Protein AF-A0A661XRJ4-F1 (afdb_monomer)

Structure (mmCIF, N/CA/C/O backbone):
data_AF-A0A661XRJ4-F1
#
_entry.id   AF-A0A661XRJ4-F1
#
loop_
_atom_site.group_PDB
_atom_site.id
_atom_site.type_symbol
_atom_site.label_atom_id
_atom_site.label_alt_id
_atom_site.label_comp_id
_atom_site.label_asym_id
_atom_site.label_entity_id
_atom_site.label_seq_id
_atom_site.pdbx_PDB_ins_code
_atom_site.Cartn_x
_atom_site.Cartn_y
_atom_site.Cartn_z
_atom_site.occupancy
_atom_site.B_iso_or_equiv
_atom_site.auth_seq_id
_atom_site.auth_comp_id
_atom_site.auth_asym_id
_atom_site.auth_atom_id
_atom_site.pdbx_PDB_model_num
ATOM 1 N N . MET A 1 1 ? 21.910 -1.058 -30.121 1.00 48.16 1 MET A N 1
ATOM 2 C CA . MET A 1 1 ? 21.477 -0.560 -28.802 1.00 48.16 1 MET A CA 1
ATOM 3 C C . MET A 1 1 ? 20.593 -1.625 -28.200 1.00 48.16 1 MET A C 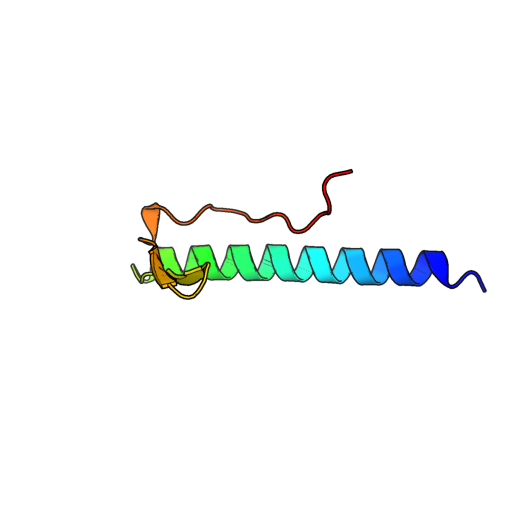1
ATOM 5 O O . MET A 1 1 ? 19.599 -1.994 -28.816 1.00 48.16 1 MET A O 1
ATOM 9 N N . ASP A 1 2 ? 21.010 -2.184 -27.072 1.00 53.22 2 ASP A N 1
ATOM 10 C CA . ASP A 1 2 ? 20.373 -3.361 -26.489 1.00 53.22 2 ASP A CA 1
ATOM 11 C C . ASP A 1 2 ? 19.111 -2.935 -25.732 1.00 53.22 2 ASP A C 1
ATOM 13 O O . ASP A 1 2 ? 19.146 -2.566 -24.559 1.00 53.22 2 ASP A O 1
ATOM 17 N N . ASN A 1 3 ? 17.973 -2.974 -26.427 1.00 61.16 3 ASN A N 1
ATOM 18 C CA . ASN A 1 3 ? 16.663 -2.539 -25.923 1.00 61.16 3 ASN A CA 1
ATOM 19 C C . ASN A 1 3 ? 16.201 -3.283 -24.646 1.00 61.16 3 ASN A C 1
ATOM 21 O O . ASN A 1 3 ? 15.312 -2.812 -23.939 1.00 61.16 3 ASN A O 1
ATOM 25 N N . ASN A 1 4 ? 16.823 -4.419 -24.312 1.00 61.75 4 ASN A N 1
ATOM 26 C CA . ASN A 1 4 ? 16.462 -5.252 -23.161 1.00 61.75 4 ASN A CA 1
ATOM 27 C C . ASN A 1 4 ? 16.944 -4.698 -21.807 1.00 61.75 4 ASN A C 1
ATOM 29 O O . ASN A 1 4 ? 16.325 -4.987 -20.782 1.00 61.75 4 ASN A O 1
ATOM 33 N N . GLY A 1 5 ? 18.035 -3.923 -21.777 1.00 67.12 5 GLY A N 1
ATOM 34 C CA . GLY A 1 5 ? 18.547 -3.323 -20.536 1.00 67.12 5 GLY A CA 1
ATOM 35 C C . GLY A 1 5 ? 17.676 -2.160 -20.058 1.00 67.12 5 GLY A C 1
ATOM 36 O O . GLY A 1 5 ? 17.287 -2.108 -18.892 1.00 67.12 5 GLY A O 1
ATOM 37 N N . SER A 1 6 ? 17.285 -1.289 -20.994 1.00 75.81 6 SER A N 1
ATOM 38 C CA . SER A 1 6 ? 16.448 -0.114 -20.723 1.00 75.81 6 SER A CA 1
ATOM 39 C C . SER A 1 6 ? 15.070 -0.494 -20.173 1.00 75.81 6 SER A C 1
ATOM 41 O O . SER A 1 6 ? 14.619 0.089 -19.190 1.00 75.81 6 SER A O 1
ATOM 43 N N . PHE A 1 7 ? 14.428 -1.524 -20.736 1.00 80.50 7 PHE A N 1
ATOM 44 C CA . PHE A 1 7 ? 13.107 -1.961 -20.280 1.00 80.50 7 PHE A CA 1
ATOM 45 C C . PHE A 1 7 ? 13.104 -2.453 -18.823 1.00 80.50 7 PHE A C 1
ATOM 47 O O . PHE A 1 7 ? 12.172 -2.167 -18.067 1.00 80.50 7 PHE A O 1
ATOM 54 N N . ARG A 1 8 ? 14.158 -3.170 -18.407 1.00 86.19 8 ARG A N 1
ATOM 55 C CA . ARG A 1 8 ? 14.303 -3.640 -17.021 1.00 86.19 8 ARG A CA 1
ATOM 56 C C . ARG A 1 8 ? 14.476 -2.480 -16.050 1.00 86.19 8 ARG A C 1
ATOM 58 O O . ARG A 1 8 ? 13.757 -2.423 -15.061 1.00 86.19 8 ARG A O 1
ATOM 65 N N . GLU A 1 9 ? 15.345 -1.528 -16.374 1.00 89.00 9 GLU A N 1
ATOM 66 C CA . GLU A 1 9 ? 15.586 -0.359 -15.526 1.00 89.00 9 GLU A CA 1
ATOM 67 C C . GLU A 1 9 ? 14.322 0.500 -15.354 1.00 89.00 9 GLU A C 1
ATOM 69 O O . GLU A 1 9 ? 13.993 0.931 -14.247 1.00 89.00 9 GLU A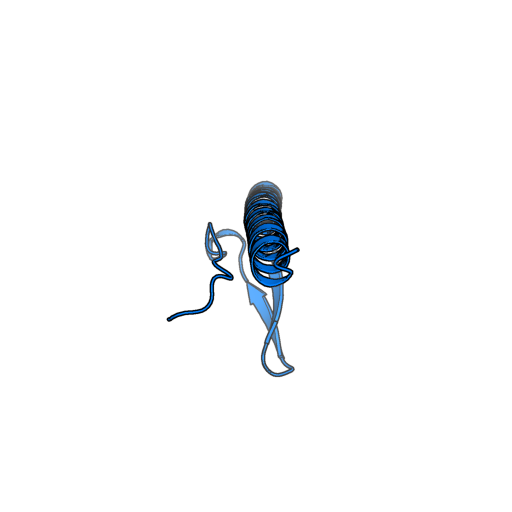 O 1
ATOM 74 N N . THR A 1 10 ? 13.571 0.723 -16.437 1.00 91.94 10 THR A N 1
ATOM 75 C CA . THR A 1 10 ? 12.288 1.434 -16.366 1.00 91.94 10 THR A CA 1
ATOM 76 C C . THR A 1 10 ? 11.281 0.677 -15.503 1.00 91.94 10 THR A C 1
ATOM 78 O O . THR A 1 10 ? 10.615 1.287 -14.668 1.00 91.94 10 THR A O 1
ATOM 81 N N . SER A 1 11 ? 11.194 -0.646 -15.657 1.00 92.12 11 SER A N 1
ATOM 82 C CA . SER A 1 11 ? 10.297 -1.484 -14.854 1.00 92.12 11 SER A CA 1
ATOM 83 C C . SER A 1 11 ? 10.649 -1.439 -13.365 1.00 92.12 11 SER A C 1
ATOM 85 O O . SER A 1 11 ? 9.754 -1.303 -12.534 1.00 92.12 11 SER A O 1
ATOM 87 N N . ASP A 1 12 ? 11.937 -1.485 -13.021 1.00 93.94 12 ASP A N 1
ATOM 88 C CA . ASP A 1 12 ? 12.404 -1.411 -11.634 1.00 93.94 12 ASP A CA 1
ATOM 89 C C . ASP A 1 12 ? 12.025 -0.077 -10.978 1.00 93.94 12 ASP A C 1
ATOM 91 O O . ASP A 1 12 ? 11.490 -0.065 -9.869 1.00 93.94 12 ASP A O 1
ATOM 95 N N . LYS A 1 13 ? 12.207 1.043 -11.691 1.00 95.62 13 LYS A N 1
ATOM 96 C CA . LYS A 1 13 ? 11.792 2.378 -11.224 1.00 95.62 13 LYS A CA 1
ATOM 97 C C . LYS A 1 13 ? 10.278 2.480 -11.022 1.00 95.62 13 LYS A C 1
ATOM 99 O O . LYS A 1 13 ? 9.822 3.102 -10.064 1.00 95.62 13 LYS A O 1
ATOM 104 N N . ILE A 1 14 ? 9.489 1.864 -11.907 1.00 95.62 14 ILE A N 1
ATOM 105 C CA . ILE A 1 14 ? 8.028 1.807 -11.761 1.00 95.62 14 ILE A CA 1
ATOM 106 C C . ILE A 1 14 ? 7.652 1.016 -10.505 1.00 95.62 14 ILE A C 1
ATOM 108 O O . ILE A 1 14 ? 6.845 1.494 -9.709 1.00 95.62 14 ILE A O 1
ATOM 112 N N . ILE A 1 15 ? 8.251 -0.162 -10.300 1.00 96.06 15 ILE A N 1
ATOM 113 C CA . ILE A 1 15 ? 8.004 -0.993 -9.114 1.00 96.06 15 ILE A CA 1
ATOM 114 C C . ILE A 1 15 ? 8.343 -0.213 -7.840 1.00 96.06 15 ILE A C 1
ATOM 116 O O . ILE A 1 15 ? 7.514 -0.148 -6.936 1.00 96.06 15 ILE A O 1
ATOM 120 N N . GLU A 1 16 ? 9.505 0.439 -7.789 1.00 96.25 16 GLU A N 1
ATOM 121 C CA . GLU A 1 16 ? 9.912 1.262 -6.646 1.00 96.25 16 GLU A CA 1
ATOM 122 C C . GLU A 1 16 ? 8.908 2.393 -6.365 1.00 96.25 16 GLU A C 1
ATOM 124 O O . GLU A 1 16 ? 8.493 2.602 -5.221 1.00 96.25 16 GLU A O 1
ATOM 129 N N . GLY A 1 17 ? 8.450 3.086 -7.412 1.00 96.88 17 GLY A N 1
ATOM 130 C CA . GLY A 1 17 ? 7.434 4.130 -7.295 1.00 96.88 17 GLY A CA 1
ATOM 131 C C . GLY A 1 17 ? 6.107 3.613 -6.730 1.00 96.88 17 GLY A C 1
ATOM 132 O O . GLY A 1 17 ? 5.512 4.260 -5.864 1.00 96.88 17 GLY A O 1
ATOM 133 N N . LEU A 1 1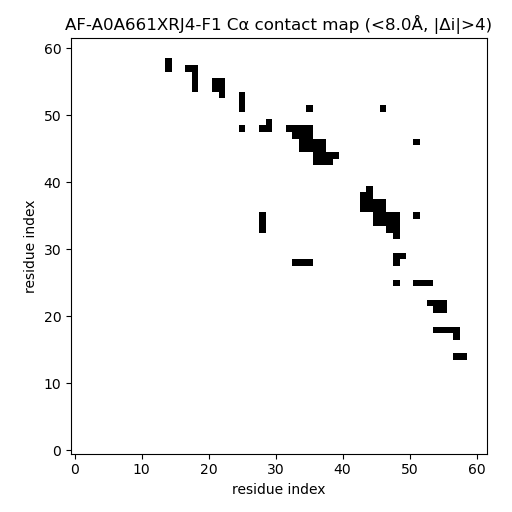8 ? 5.660 2.432 -7.167 1.00 97.56 18 LEU A N 1
ATOM 134 C CA . LEU A 1 18 ? 4.439 1.789 -6.671 1.00 97.56 18 LEU A CA 1
ATOM 135 C C . LEU A 1 18 ? 4.570 1.358 -5.204 1.00 97.56 18 LEU A C 1
ATOM 137 O O . LEU A 1 18 ? 3.649 1.578 -4.413 1.00 97.56 18 LEU A O 1
ATOM 141 N N . GLU A 1 19 ? 5.712 0.787 -4.815 1.00 97.56 19 GLU A N 1
ATOM 142 C CA . GLU A 1 19 ? 5.995 0.397 -3.428 1.00 97.56 19 GLU A CA 1
ATOM 143 C C . GLU A 1 19 ? 6.031 1.629 -2.501 1.00 97.56 19 GLU A C 1
ATOM 145 O O . GLU A 1 19 ? 5.443 1.620 -1.411 1.00 97.56 19 GLU A O 1
ATOM 150 N N . LEU A 1 20 ? 6.632 2.736 -2.955 1.00 97.81 20 LEU A N 1
ATOM 151 C CA . LEU A 1 20 ? 6.661 4.000 -2.215 1.00 97.81 20 LEU A CA 1
ATOM 152 C C . LEU A 1 20 ? 5.268 4.633 -2.087 1.00 97.81 20 LEU A C 1
ATOM 154 O O . LEU A 1 20 ? 4.908 5.121 -1.010 1.00 97.81 20 LEU A O 1
ATOM 158 N N . ALA A 1 21 ? 4.481 4.632 -3.164 1.00 97.88 21 ALA A N 1
ATOM 159 C CA . ALA A 1 21 ? 3.113 5.141 -3.155 1.00 97.88 21 ALA A CA 1
ATOM 160 C C . ALA A 1 21 ? 2.234 4.351 -2.176 1.00 97.88 21 ALA A C 1
ATOM 162 O O . ALA A 1 21 ? 1.541 4.952 -1.352 1.00 97.88 21 ALA A O 1
ATOM 163 N N . TYR A 1 22 ? 2.332 3.016 -2.197 1.00 97.38 22 TYR A N 1
ATOM 164 C CA . TYR A 1 22 ? 1.641 2.150 -1.245 1.00 97.38 22 TYR A CA 1
ATOM 165 C C . TYR A 1 22 ? 2.026 2.493 0.197 1.00 97.38 22 TYR A C 1
ATOM 167 O O . TYR A 1 22 ? 1.152 2.745 1.024 1.00 97.38 22 TYR A O 1
ATOM 175 N N . LYS A 1 23 ? 3.325 2.603 0.502 1.00 97.62 23 LYS A N 1
ATOM 176 C CA . LYS A 1 23 ? 3.796 2.953 1.851 1.00 97.62 23 LYS A CA 1
ATOM 177 C C . LYS A 1 23 ? 3.190 4.269 2.354 1.00 97.62 23 LYS A C 1
ATOM 179 O O . LYS A 1 23 ? 2.718 4.338 3.489 1.00 97.62 23 LYS A O 1
ATOM 184 N N . LYS A 1 24 ? 3.172 5.311 1.514 1.00 97.88 24 LYS A N 1
ATOM 185 C CA . LYS A 1 24 ? 2.572 6.613 1.856 1.00 97.88 24 LYS A CA 1
ATOM 186 C C . LYS A 1 24 ? 1.062 6.509 2.084 1.00 97.88 24 LYS A C 1
ATOM 188 O O . LYS A 1 24 ? 0.557 7.105 3.032 1.00 97.88 24 LYS A O 1
ATOM 193 N N . LEU A 1 25 ? 0.360 5.720 1.269 1.00 97.12 25 LEU A N 1
ATOM 194 C CA . LEU A 1 25 ? -1.068 5.449 1.442 1.00 97.12 25 LEU A CA 1
ATOM 195 C C . LEU A 1 25 ? -1.352 4.791 2.797 1.00 97.12 25 LEU A C 1
ATOM 197 O O . LEU A 1 25 ? -2.244 5.245 3.508 1.00 97.12 25 LEU A O 1
ATOM 201 N N . VAL A 1 26 ? -0.593 3.761 3.181 1.00 97.00 26 VAL A N 1
ATOM 202 C CA . VAL A 1 26 ? -0.783 3.071 4.469 1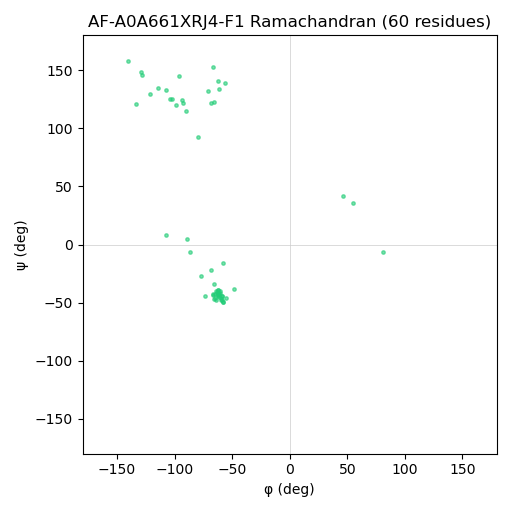.00 97.00 26 VAL A CA 1
ATOM 203 C C . VAL A 1 26 ? -0.614 4.035 5.639 1.00 97.00 26 VAL A C 1
ATOM 205 O O . VAL A 1 26 ? -1.456 4.064 6.535 1.00 97.00 26 VAL A O 1
ATOM 208 N N . ILE A 1 27 ? 0.441 4.857 5.612 1.00 97.62 27 ILE A N 1
ATOM 209 C CA . ILE A 1 27 ? 0.687 5.876 6.642 1.00 97.62 27 ILE A CA 1
ATOM 210 C C . ILE A 1 27 ? -0.504 6.834 6.729 1.00 97.62 27 ILE A C 1
ATOM 212 O O . ILE A 1 27 ? -1.0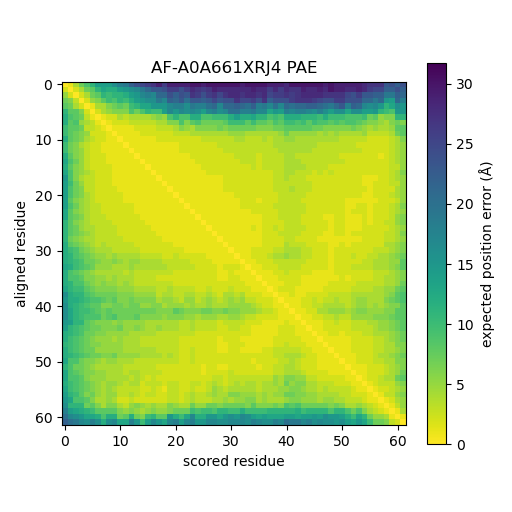50 7.031 7.812 1.00 97.62 27 ILE A O 1
ATOM 216 N N . PHE A 1 28 ? -0.953 7.364 5.591 1.00 97.81 28 PHE A N 1
ATOM 217 C CA . PHE A 1 28 ? -2.099 8.267 5.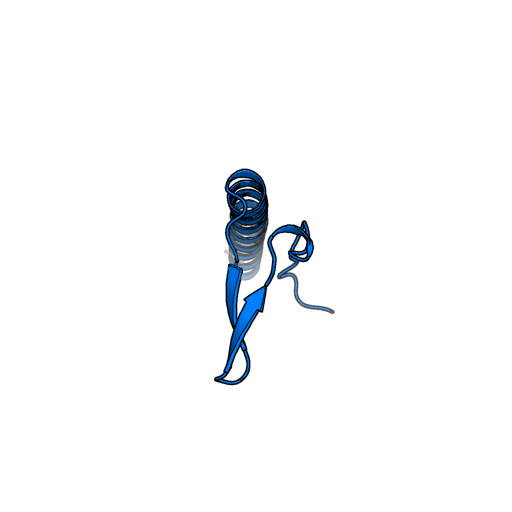525 1.00 97.81 28 PHE A CA 1
ATOM 218 C C . PHE A 1 28 ? -3.381 7.627 6.079 1.00 97.81 28 PHE A C 1
ATOM 220 O O . PHE A 1 28 ? -4.117 8.256 6.839 1.00 97.81 28 PHE A O 1
ATOM 227 N N . LYS A 1 29 ? -3.662 6.368 5.725 1.00 97.19 29 LYS A N 1
ATOM 228 C CA . LYS A 1 29 ? -4.857 5.650 6.188 1.00 97.19 29 LYS A CA 1
ATOM 229 C C . LYS A 1 29 ? -4.836 5.416 7.696 1.00 97.19 29 LYS A C 1
ATOM 231 O O . LYS A 1 29 ? -5.850 5.668 8.345 1.00 97.19 29 LYS A O 1
ATOM 236 N N . LYS A 1 30 ? -3.679 5.024 8.244 1.00 96.31 30 LYS A N 1
ATOM 237 C CA . LYS A 1 30 ? -3.464 4.833 9.688 1.00 96.31 30 LYS A CA 1
ATOM 238 C C . LYS A 1 30 ? -3.585 6.142 10.467 1.00 96.31 30 LYS A C 1
ATOM 240 O O . LYS A 1 30 ? -4.300 6.182 11.459 1.00 96.31 30 LYS A O 1
ATOM 245 N N . GLN A 1 31 ? -2.957 7.220 9.993 1.00 97.62 31 GLN A N 1
ATOM 246 C CA . GLN A 1 31 ? -3.026 8.539 10.638 1.00 97.62 31 GLN A CA 1
ATOM 247 C C . GLN A 1 31 ? -4.453 9.088 10.708 1.00 97.62 31 GLN A C 1
ATOM 249 O O . GLN A 1 31 ? -4.846 9.647 11.725 1.00 97.62 31 GLN A O 1
ATOM 254 N N . ASN A 1 32 ? -5.235 8.900 9.645 1.00 97.25 32 ASN A N 1
ATOM 255 C CA . ASN A 1 32 ? -6.615 9.382 9.579 1.00 97.25 32 ASN A CA 1
ATOM 256 C C . ASN A 1 32 ? -7.643 8.380 10.122 1.00 97.25 32 ASN A C 1
ATOM 258 O O . ASN A 1 32 ? -8.840 8.612 9.973 1.00 97.25 32 ASN A O 1
ATOM 262 N N . ASN A 1 33 ? -7.196 7.249 10.681 1.00 96.56 33 ASN A N 1
ATOM 263 C CA . ASN A 1 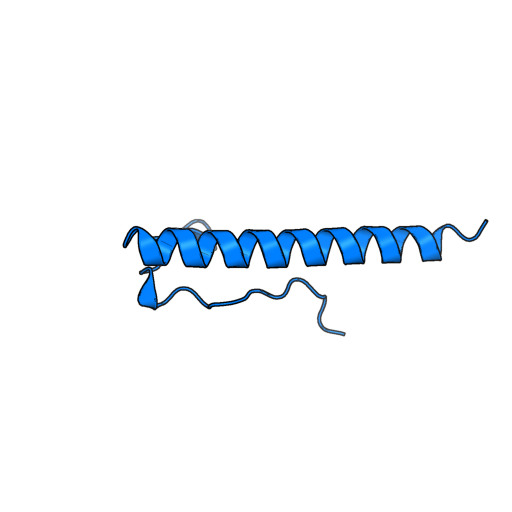33 ? -8.048 6.152 11.138 1.00 96.56 33 ASN A CA 1
ATOM 264 C C . ASN A 1 33 ? -9.141 5.768 10.114 1.00 96.56 33 ASN A C 1
ATOM 266 O O . ASN A 1 33 ? -10.309 5.577 10.453 1.00 96.56 33 ASN A O 1
ATOM 270 N N . SER A 1 34 ? -8.768 5.728 8.829 1.00 97.25 34 SER A N 1
ATOM 271 C CA . SER A 1 34 ? -9.711 5.549 7.721 1.00 97.25 34 SER A CA 1
ATOM 272 C C . SER A 1 34 ? -9.479 4.225 6.990 1.00 97.25 34 SER A C 1
ATOM 274 O O . SER A 1 34 ? -8.336 3.892 6.667 1.00 97.25 34 SER A O 1
ATOM 276 N N . PRO A 1 35 ? -10.543 3.467 6.684 1.00 97.00 35 PRO A N 1
ATOM 277 C CA . PRO A 1 35 ? -10.414 2.147 6.087 1.00 97.00 35 PRO A CA 1
ATOM 278 C C . PRO A 1 35 ? -9.834 2.208 4.670 1.00 97.00 35 PRO A C 1
ATOM 280 O O . PRO A 1 35 ? -10.005 3.189 3.926 1.00 97.00 35 PRO A O 1
ATOM 283 N N . LEU A 1 36 ? -9.179 1.117 4.277 1.00 96.75 36 LEU A N 1
ATOM 284 C CA . LEU A 1 36 ? -8.813 0.858 2.891 1.00 96.75 36 LEU A CA 1
ATOM 285 C C . LEU A 1 36 ? -9.905 0.003 2.242 1.00 96.75 36 LEU A C 1
ATOM 287 O O . LEU A 1 36 ? -10.246 -1.063 2.744 1.00 96.75 36 LEU A O 1
ATOM 291 N N . ILE A 1 37 ? -10.458 0.487 1.133 1.00 96.00 37 ILE A N 1
ATOM 292 C CA . ILE A 1 37 ? -11.481 -0.222 0.362 1.00 96.00 37 ILE A CA 1
ATOM 293 C C . ILE A 1 37 ? -10.804 -0.836 -0.859 1.00 96.00 37 ILE A C 1
ATOM 295 O O . ILE A 1 37 ? -10.150 -0.118 -1.616 1.00 96.00 37 ILE A O 1
ATOM 299 N N . VAL A 1 38 ? -10.948 -2.146 -1.044 1.00 94.56 38 VAL A N 1
ATOM 300 C CA . VAL A 1 38 ? -10.383 -2.875 -2.187 1.00 94.56 38 VAL A CA 1
ATOM 301 C C . VAL A 1 38 ? -11.457 -3.714 -2.864 1.00 94.56 38 VAL A C 1
ATOM 303 O O . VAL A 1 38 ? -12.344 -4.244 -2.200 1.00 94.56 38 VAL A O 1
ATOM 306 N N . SER A 1 39 ? -11.364 -3.854 -4.185 1.00 95.38 39 SER A N 1
ATOM 307 C CA . SER A 1 39 ? -12.132 -4.862 -4.913 1.00 95.38 39 SER A CA 1
ATOM 308 C C . SER A 1 39 ? -11.280 -6.117 -5.046 1.00 95.38 39 SER A C 1
ATOM 310 O O . SER A 1 39 ? -10.169 -6.060 -5.576 1.00 95.38 39 SER A O 1
ATOM 312 N N . LYS A 1 40 ? -11.776 -7.246 -4.545 1.00 92.62 40 LYS A N 1
ATOM 313 C CA . LYS A 1 40 ? -11.108 -8.542 -4.649 1.00 92.62 40 LYS A CA 1
ATOM 314 C C . LYS A 1 40 ? -12.136 -9.568 -5.089 1.00 92.62 40 LYS A C 1
ATOM 316 O O . LYS A 1 40 ? -13.133 -9.764 -4.412 1.00 92.62 40 LYS A O 1
ATOM 321 N N . ASN A 1 41 ? -11.887 -10.211 -6.228 1.00 94.31 41 ASN A N 1
ATOM 322 C CA . ASN A 1 41 ? -12.788 -11.216 -6.804 1.00 94.31 41 ASN A CA 1
ATOM 323 C C . ASN A 1 41 ? -14.231 -10.705 -7.009 1.00 94.31 41 ASN A C 1
ATOM 325 O O . ASN A 1 41 ? -15.183 -11.450 -6.820 1.00 94.31 41 ASN A O 1
ATOM 329 N N . GLY A 1 42 ? -14.393 -9.427 -7.372 1.00 95.00 42 GLY A N 1
ATOM 330 C CA . GLY A 1 42 ? -15.708 -8.802 -7.561 1.00 95.00 42 GLY A CA 1
ATOM 331 C C . GLY A 1 42 ? -16.395 -8.352 -6.268 1.00 95.00 42 GLY A C 1
ATOM 332 O O . GLY A 1 42 ? -17.401 -7.652 -6.333 1.00 95.00 42 GLY A O 1
ATOM 333 N N . GLU A 1 43 ? -15.832 -8.669 -5.103 1.00 96.56 43 GLU A N 1
ATOM 334 C CA . GLU A 1 43 ? -16.350 -8.244 -3.806 1.00 96.56 43 GLU A CA 1
ATOM 335 C C . GLU A 1 43 ? -15.636 -6.988 -3.309 1.00 96.56 43 GLU A C 1
ATOM 337 O O . GLU A 1 43 ? -14.434 -6.798 -3.523 1.00 96.56 43 GLU A O 1
ATOM 342 N N . ILE A 1 44 ? -16.381 -6.125 -2.619 1.00 96.75 44 ILE A N 1
ATOM 343 C CA . ILE A 1 44 ? -15.832 -4.943 -1.956 1.00 96.75 44 ILE A CA 1
ATOM 344 C C . ILE A 1 44 ? -15.433 -5.341 -0.538 1.00 96.75 44 ILE A C 1
ATOM 346 O O . ILE A 1 44 ? -16.284 -5.659 0.289 1.00 96.75 44 ILE A O 1
ATOM 350 N N . ILE A 1 45 ? -14.136 -5.281 -0.247 1.00 96.81 45 ILE A N 1
ATOM 351 C CA . ILE A 1 45 ? -13.581 -5.589 1.069 1.00 96.81 45 ILE A CA 1
ATOM 352 C C . ILE A 1 45 ? -13.128 -4.293 1.733 1.00 96.81 45 ILE A C 1
ATOM 354 O O . ILE A 1 45 ? -12.427 -3.470 1.137 1.00 96.81 45 ILE A O 1
ATOM 358 N N . LYS A 1 46 ? -13.513 -4.137 2.998 1.00 97.12 46 LYS A N 1
ATOM 359 C CA . LYS A 1 46 ? -13.051 -3.072 3.882 1.00 97.12 46 LYS A CA 1
ATOM 360 C C . LYS A 1 46 ? -11.943 -3.624 4.775 1.00 97.12 46 LYS A C 1
ATOM 362 O O . LYS A 1 46 ? -12.180 -4.560 5.528 1.00 97.12 46 LYS A O 1
ATOM 367 N N . ILE A 1 47 ? -10.758 -3.035 4.693 1.00 96.56 47 ILE A N 1
ATOM 368 C CA . ILE A 1 47 ? -9.610 -3.377 5.534 1.00 96.56 47 ILE A CA 1
ATOM 369 C C . ILE A 1 47 ? -9.467 -2.281 6.588 1.00 96.56 47 ILE A C 1
ATOM 371 O O . ILE A 1 47 ? -9.410 -1.091 6.247 1.00 96.56 47 ILE A O 1
ATOM 375 N N . ASP A 1 48 ? -9.450 -2.680 7.858 1.00 97.12 48 ASP A N 1
ATOM 376 C CA . ASP A 1 48 ? -9.202 -1.772 8.974 1.00 97.12 48 ASP A CA 1
ATOM 377 C C . ASP A 1 48 ? -7.792 -1.171 8.861 1.00 97.12 48 ASP A C 1
ATOM 379 O O . ASP A 1 48 ? -6.867 -1.893 8.479 1.00 97.12 48 ASP A O 1
ATOM 383 N N . PRO A 1 49 ? -7.586 0.126 9.171 1.00 95.44 49 PRO A N 1
ATOM 384 C CA . PRO A 1 49 ? -6.262 0.737 9.139 1.00 95.44 49 PRO A CA 1
ATOM 385 C C . PRO A 1 49 ? -5.178 -0.074 9.856 1.00 95.44 49 PRO A C 1
ATOM 387 O O . PRO A 1 49 ? -4.051 -0.120 9.358 1.00 95.44 49 PRO A O 1
ATOM 390 N N . ALA A 1 50 ? -5.491 -0.701 10.995 1.00 95.25 50 ALA A N 1
ATOM 391 C CA . ALA A 1 50 ? -4.541 -1.487 11.781 1.00 95.25 50 ALA A CA 1
ATOM 392 C C . ALA A 1 50 ? -4.067 -2.746 11.039 1.00 95.25 50 ALA A C 1
ATO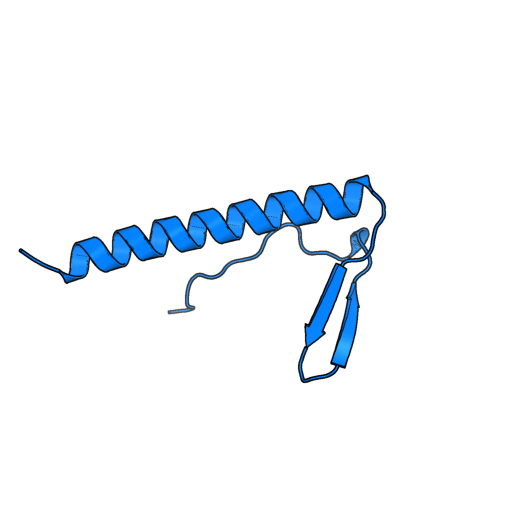M 394 O O . ALA A 1 50 ? -2.886 -3.094 11.116 1.00 95.25 50 ALA A O 1
ATOM 395 N N . ASP A 1 51 ? -4.956 -3.346 10.248 1.00 96.88 51 ASP A N 1
ATOM 396 C CA . ASP A 1 51 ? -4.727 -4.599 9.527 1.00 96.88 51 ASP A CA 1
ATOM 397 C C . ASP A 1 51 ? -4.059 -4.398 8.160 1.00 96.88 51 ASP A C 1
ATOM 399 O O . ASP A 1 51 ? -3.679 -5.368 7.500 1.00 96.88 51 ASP A O 1
ATOM 403 N N . ILE A 1 52 ? -3.884 -3.148 7.707 1.00 95.44 52 ILE A N 1
ATOM 404 C CA . ILE A 1 52 ? -3.210 -2.875 6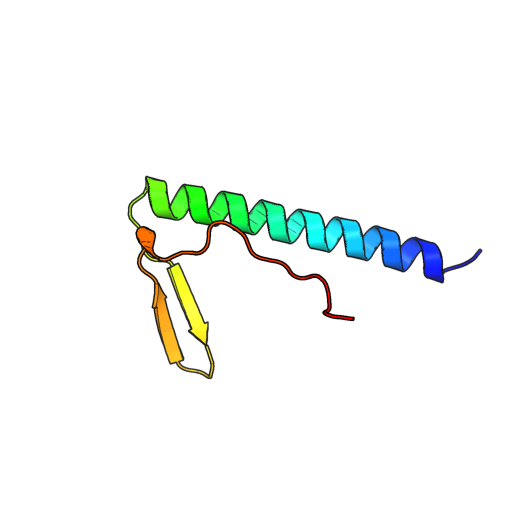.434 1.00 95.44 52 ILE A CA 1
ATOM 405 C C . ILE A 1 52 ? -1.718 -3.244 6.555 1.00 95.44 52 ILE A C 1
ATOM 407 O O . ILE A 1 52 ? -1.004 -2.645 7.383 1.00 95.44 52 ILE A O 1
ATOM 411 N N . PRO A 1 53 ? -1.203 -4.156 5.700 1.00 94.62 53 PRO A N 1
ATOM 412 C CA . PRO A 1 53 ? 0.213 -4.499 5.675 1.00 94.62 53 PRO A CA 1
ATOM 413 C C . PRO A 1 53 ? 1.076 -3.252 5.455 1.00 94.62 53 PRO A C 1
ATOM 415 O O . PRO A 1 53 ? 0.728 -2.413 4.622 1.00 94.62 53 PRO A O 1
ATOM 418 N N . PRO A 1 54 ? 2.213 -3.103 6.153 1.00 92.06 54 PRO A N 1
ATOM 419 C CA . PRO A 1 54 ? 3.037 -1.895 6.072 1.00 92.06 54 PRO A CA 1
ATOM 420 C C . PRO A 1 54 ? 3.723 -1.717 4.711 1.00 92.06 54 PRO A C 1
ATOM 422 O O . PRO A 1 54 ? 4.102 -0.602 4.355 1.00 92.06 54 PRO A O 1
ATOM 425 N N . THR A 1 55 ? 3.887 -2.803 3.954 1.00 92.88 55 THR A N 1
ATOM 426 C CA . THR A 1 55 ? 4.536 -2.828 2.642 1.00 92.88 55 THR A CA 1
ATOM 427 C C . THR A 1 55 ? 3.800 -3.772 1.692 1.00 92.88 55 THR A C 1
ATOM 429 O O . THR A 1 55 ? 3.079 -4.674 2.119 1.00 92.88 55 THR A O 1
ATOM 432 N N . ALA A 1 56 ? 3.994 -3.554 0.395 1.00 93.12 56 ALA A N 1
ATOM 433 C CA . ALA A 1 56 ? 3.576 -4.444 -0.678 1.00 93.12 56 ALA A CA 1
ATOM 434 C C . ALA A 1 56 ? 4.788 -4.682 -1.580 1.00 93.12 56 ALA A C 1
ATOM 436 O O . ALA A 1 56 ? 5.626 -3.791 -1.702 1.00 93.12 56 ALA A O 1
ATOM 437 N N . SER A 1 57 ? 4.888 -5.865 -2.189 1.00 92.62 57 SER A N 1
ATOM 438 C CA . SER A 1 57 ? 5.917 -6.141 -3.190 1.00 92.62 57 SER A CA 1
ATOM 439 C C . SER A 1 57 ? 5.271 -6.549 -4.500 1.00 92.62 57 SER A C 1
ATOM 441 O O . SER A 1 57 ? 4.428 -7.445 -4.529 1.00 92.62 57 SER A O 1
ATOM 443 N N . TYR A 1 58 ? 5.695 -5.887 -5.574 1.00 90.88 58 TYR A N 1
ATOM 444 C CA . TYR A 1 58 ? 5.213 -6.137 -6.934 1.00 90.88 58 TYR A CA 1
ATOM 445 C C . TYR A 1 58 ? 6.255 -6.847 -7.798 1.00 90.88 58 TYR A C 1
ATOM 447 O O . TYR A 1 58 ? 6.076 -6.993 -9.007 1.00 90.88 58 TYR A O 1
ATOM 455 N N . ARG A 1 59 ? 7.359 -7.299 -7.191 1.00 88.00 59 ARG A N 1
ATOM 456 C CA . ARG A 1 59 ? 8.377 -8.059 -7.909 1.00 88.00 59 ARG A CA 1
ATOM 457 C C . ARG A 1 59 ? 7.834 -9.454 -8.236 1.00 88.00 59 ARG A C 1
ATOM 459 O O . ARG A 1 59 ? 7.299 -10.118 -7.343 1.00 88.00 59 ARG A O 1
ATOM 466 N N . PRO A 1 60 ? 7.973 -9.924 -9.487 1.00 78.50 60 PRO A N 1
ATOM 467 C CA . PRO A 1 60 ? 7.544 -11.264 -9.852 1.00 78.50 60 PRO A CA 1
ATOM 468 C C . PRO A 1 60 ? 8.324 -12.298 -9.032 1.00 78.50 60 PRO A C 1
ATOM 470 O O . PRO A 1 60 ? 9.548 -12.206 -8.896 1.00 78.50 60 PRO A O 1
ATOM 473 N N . LYS A 1 61 ? 7.610 -13.282 -8.473 1.00 71.94 61 LYS A N 1
ATOM 474 C CA . LYS A 1 61 ? 8.248 -14.461 -7.878 1.00 71.94 61 LYS A CA 1
ATOM 475 C C . LYS A 1 61 ? 8.926 -15.229 -9.018 1.00 71.94 61 LYS A C 1
ATOM 477 O O . LYS A 1 61 ? 8.267 -15.514 -10.015 1.00 71.94 61 LYS A O 1
ATOM 482 N N . LYS A 1 62 ? 10.239 -15.444 -8.891 1.00 54.41 62 LYS A N 1
ATOM 483 C CA . LYS A 1 62 ? 11.034 -16.244 -9.832 1.00 54.41 62 LYS A CA 1
ATOM 484 C C . LYS A 1 62 ? 10.571 -17.693 -9.853 1.00 54.41 62 LYS A C 1
ATOM 486 O O . LYS A 1 62 ? 10.146 -18.170 -8.777 1.00 54.41 62 LYS A O 1
#

Secondary structure (DSSP, 8-state):
--HHHHHHHHHHHHHHHHHHHHHHHHHHHHHTT-PEEEEETTEEEEEPGGGS-S----SPP-

Foldseek 3Di:
DPPVVVVVVVVVVVQVVVFVVLLVVLVVCLVVQHWDWDQDPNDTDTHGSVRRDNTDGPDDDD

Mean predicted aligned error: 5.41 Å

Radius of gyration: 15.49 Å; Cα contacts (8 Å, |Δi|>4): 46; chains: 1; bounding box: 38×26×41 Å

Nearest PDB structures (foldseek):
  4k1o-assembly1_A  TM=5.244E-01  e=6.987E+00  Mus musculus
  6p1b-assembly2_B  TM=4.485E-01  e=6.090E+00  Escherichia phage 21
  6jny-assembly1_A  TM=4.249E-01  e=8.016E+00  Enterobacteria phage SfI

pLDDT: mean 90.51, std 12.12, range [48.16, 97.88]

Sequence (62 aa):
MDNNGSFRETSDKIIEGLELAYKKLVIFKKQNNSPLIVSKNGEIIKIDPADIPPTASYRPKK

Solvent-accessible surface area (backbone atoms only — not comparable to full-atom values): 3840 Å² total; per-residue (Å²): 130,72,69,71,61,58,54,51,56,54,49,52,53,50,48,53,52,51,38,51,50,50,35,53,50,48,52,53,26,45,76,65,72,35,67,48,78,44,80,55,96,90,38,83,44,79,39,52,38,87,73,54,67,78,68,69,82,84,72,78,83,129